Protein AF-A0A9J5WBY9-F1 (afdb_monomer)

Organism: Solanum commersonii (NCBI:txid4109)

pLDDT: mean 73.51, std 19.83, range [34.47, 94.25]

Secondary structure (DSSP, 8-state):
-EEEEETTEEEEE-TTS-EEEEETTTTEEEEPPPP--S-STTEEEEEEEETTTTEEEEEEEE--TT-S---EEEEETTTTEEEEE-------------S-------S---

Nearest PDB structures (foldseek):
  3h6j-assembly1_A  TM=5.116E-01  e=1.936E+00  Pseudomonas aeru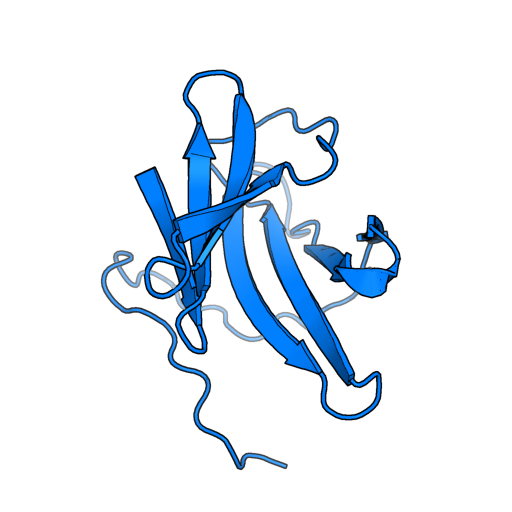ginosa
  8ybf-assembly1_B  TM=4.470E-01  e=2.820E+00  Morbillivirus canis
  5ods-assembly3_C  TM=4.217E-01  e=5.375E+00  Mus musculus
  6l4j-assembly2_B  TM=5.193E-01  e=8.720E+00  Dioscoreophyllum cumminsii
  7om8-assembly1_Z  TM=2.988E-01  e=3.894E+00  Sus scrofa

Structure (mmCIF, N/CA/C/O backbone):
data_AF-A0A9J5WBY9-F1
#
_entry.id   AF-A0A9J5WBY9-F1
#
loop_
_atom_site.group_PDB
_atom_site.id
_atom_site.type_symbol
_atom_site.label_atom_id
_atom_site.label_alt_id
_atom_site.label_comp_id
_atom_site.label_asym_id
_atom_site.label_entity_id
_atom_site.label_seq_id
_atom_site.pdbx_PDB_ins_code
_atom_site.Cartn_x
_atom_site.Cartn_y
_atom_site.Cartn_z
_atom_site.occupancy
_atom_site.B_iso_or_equiv
_atom_site.auth_seq_id
_atom_site.auth_comp_id
_atom_site.auth_asym_id
_atom_site.auth_atom_id
_atom_site.pdbx_PDB_model_num
ATOM 1 N N . MET A 1 1 ? 3.514 12.802 4.487 1.00 84.06 1 MET A N 1
ATOM 2 C CA . MET A 1 1 ? 3.045 13.095 3.106 1.00 84.06 1 MET A CA 1
ATOM 3 C C . MET A 1 1 ? 2.239 11.902 2.616 1.00 84.06 1 MET A C 1
ATOM 5 O O . MET A 1 1 ? 2.676 10.790 2.879 1.00 84.06 1 MET A O 1
ATOM 9 N N . ILE A 1 2 ? 1.088 12.101 1.966 1.00 87.81 2 ILE A N 1
ATOM 10 C CA . ILE A 1 2 ? 0.325 10.991 1.363 1.00 87.81 2 ILE A CA 1
ATOM 11 C C . ILE A 1 2 ? 1.005 10.596 0.048 1.00 87.81 2 ILE A C 1
ATOM 13 O O . ILE A 1 2 ? 1.273 11.466 -0.778 1.00 87.81 2 ILE A O 1
ATOM 17 N N . LEU A 1 3 ? 1.303 9.309 -0.1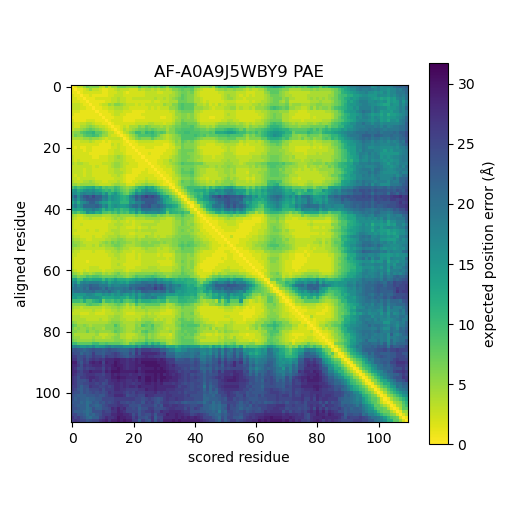21 1.00 87.88 3 LEU A N 1
ATOM 18 C CA . LEU A 1 3 ? 1.938 8.750 -1.318 1.00 87.88 3 LEU A CA 1
ATOM 19 C C . LEU A 1 3 ? 0.905 8.216 -2.316 1.00 87.88 3 LEU A C 1
ATOM 21 O O . LEU A 1 3 ? 1.020 8.467 -3.512 1.00 87.88 3 LEU A O 1
ATOM 25 N N . CYS A 1 4 ? -0.101 7.492 -1.828 1.00 89.69 4 CYS A N 1
ATOM 26 C CA . CYS A 1 4 ? -1.231 6.990 -2.609 1.00 89.69 4 CYS A CA 1
ATOM 27 C C . CYS A 1 4 ? -2.415 6.663 -1.683 1.00 89.69 4 CYS A C 1
ATOM 29 O O . CYS A 1 4 ? -2.255 6.582 -0.462 1.00 89.69 4 CYS A O 1
ATOM 31 N N . CYS A 1 5 ? -3.603 6.485 -2.258 1.00 92.25 5 CYS A N 1
ATOM 32 C CA . CYS A 1 5 ? -4.794 6.030 -1.548 1.00 92.25 5 CYS A CA 1
ATOM 33 C C . CYS A 1 5 ? -5.641 5.111 -2.435 1.00 92.25 5 CYS A C 1
ATOM 35 O O . CYS A 1 5 ? -5.645 5.257 -3.659 1.00 92.25 5 CYS A O 1
ATOM 37 N N . TYR A 1 6 ? -6.336 4.158 -1.818 1.00 93.81 6 TYR A N 1
ATOM 38 C CA . TYR A 1 6 ? -7.250 3.230 -2.482 1.00 93.81 6 TYR A CA 1
ATOM 39 C C . TYR A 1 6 ? -8.190 2.619 -1.438 1.00 93.81 6 TYR A C 1
ATOM 41 O O . TYR A 1 6 ? -7.742 2.274 -0.350 1.00 93.81 6 TYR A O 1
ATOM 49 N N . ASP A 1 7 ? -9.478 2.507 -1.765 1.00 91.38 7 ASP A N 1
ATOM 50 C CA . ASP A 1 7 ? -10.502 1.860 -0.926 1.00 91.38 7 ASP A CA 1
ATOM 51 C C . ASP A 1 7 ? -10.529 2.336 0.542 1.00 91.38 7 ASP A C 1
ATOM 53 O O . ASP A 1 7 ? -10.532 1.559 1.491 1.00 91.38 7 ASP A O 1
ATOM 57 N N . GLY A 1 8 ? -10.447 3.656 0.742 1.00 90.94 8 GLY A N 1
ATOM 58 C CA . GLY A 1 8 ? -10.423 4.268 2.075 1.00 90.94 8 GLY A CA 1
ATOM 59 C C . GLY A 1 8 ? -9.083 4.170 2.813 1.00 90.94 8 GLY A C 1
ATOM 60 O O . GLY A 1 8 ? -8.905 4.846 3.819 1.00 90.94 8 GLY A O 1
ATOM 61 N N . LEU A 1 9 ? -8.108 3.419 2.303 1.00 93.06 9 LEU A N 1
ATOM 62 C CA . LEU A 1 9 ? -6.765 3.329 2.872 1.00 93.06 9 LEU A CA 1
ATOM 63 C C . LEU A 1 9 ? -5.831 4.379 2.266 1.00 93.06 9 LEU A C 1
ATOM 65 O O . LEU A 1 9 ? -5.873 4.665 1.065 1.00 93.06 9 LEU A O 1
ATOM 69 N N . ALA A 1 10 ? -4.944 4.929 3.092 1.00 93.25 10 ALA A N 1
ATOM 70 C CA . ALA A 1 10 ? -3.936 5.901 2.691 1.00 93.25 10 ALA A CA 1
ATOM 71 C C . ALA A 1 10 ? -2.532 5.418 3.065 1.00 93.25 10 ALA A C 1
ATOM 73 O O . ALA A 1 10 ? -2.258 5.086 4.218 1.00 93.25 10 ALA A O 1
ATOM 74 N N . LEU A 1 11 ? -1.621 5.431 2.093 1.00 92.12 11 LEU A N 1
ATOM 75 C CA . LEU A 1 11 ? -0.203 5.203 2.334 1.00 92.12 11 LEU A CA 1
ATOM 76 C C . LEU A 1 11 ? 0.483 6.533 2.645 1.00 92.12 11 LEU A C 1
ATOM 78 O O . LEU A 1 11 ? 0.462 7.472 1.845 1.00 92.12 11 LEU A O 1
ATOM 82 N N . LEU A 1 12 ? 1.128 6.596 3.800 1.00 90.75 12 LEU A N 1
ATOM 83 C CA . LEU A 1 12 ? 1.807 7.767 4.322 1.00 90.75 12 LEU A CA 1
ATOM 84 C C . LEU A 1 12 ? 3.315 7.530 4.369 1.00 90.75 12 LEU A C 1
ATOM 86 O O . LEU A 1 12 ? 3.790 6.479 4.793 1.00 90.75 12 LEU A O 1
ATOM 90 N N . TRP A 1 13 ? 4.067 8.556 3.990 1.00 85.69 13 TRP A N 1
ATOM 91 C CA . TRP A 1 13 ? 5.497 8.650 4.252 1.00 85.69 13 TRP A CA 1
ATOM 92 C C . TRP A 1 13 ? 5.755 9.458 5.526 1.00 85.69 13 TRP A C 1
ATOM 94 O O . TRP A 1 13 ? 5.257 10.591 5.659 1.00 85.69 13 TRP A O 1
ATOM 104 N N . CYS A 1 14 ? 6.546 8.878 6.431 1.00 80.81 14 CYS A N 1
ATOM 105 C CA . CYS A 1 14 ? 7.017 9.498 7.660 1.00 80.81 14 CYS A CA 1
ATOM 106 C C . CYS A 1 14 ? 8.415 10.113 7.446 1.00 80.81 14 CYS A C 1
ATOM 108 O O . CYS A 1 14 ? 9.281 9.456 6.868 1.00 80.81 14 CYS A O 1
ATOM 110 N N . PRO A 1 15 ? 8.703 11.316 7.982 1.00 71.94 15 PRO A N 1
ATOM 111 C CA . PRO A 1 15 ? 10.035 11.927 7.901 1.00 71.94 15 PRO A CA 1
ATOM 112 C C . PRO A 1 15 ? 11.166 11.072 8.491 1.00 71.94 15 PRO A C 1
ATOM 114 O O . PRO A 1 15 ? 12.326 11.288 8.164 1.00 71.94 15 PRO A O 1
ATOM 117 N N . ARG A 1 16 ? 10.833 10.095 9.348 1.00 73.44 16 ARG A N 1
ATOM 118 C CA . ARG A 1 16 ? 11.780 9.121 9.911 1.00 73.44 16 ARG A CA 1
ATOM 119 C C . ARG A 1 16 ? 12.239 8.047 8.913 1.00 73.44 16 ARG A C 1
ATOM 121 O O . ARG A 1 16 ? 13.088 7.238 9.259 1.00 73.44 16 ARG A O 1
ATOM 128 N N . GLY A 1 17 ? 11.708 8.052 7.688 1.00 74.31 17 GLY A N 1
ATOM 129 C CA . GLY A 1 17 ? 12.014 7.072 6.640 1.00 74.31 17 GLY A CA 1
ATOM 130 C C . GLY A 1 17 ? 11.019 5.913 6.565 1.00 74.31 17 GLY A C 1
ATOM 131 O O . GLY A 1 17 ? 11.082 5.119 5.632 1.00 74.31 17 GLY A O 1
ATOM 1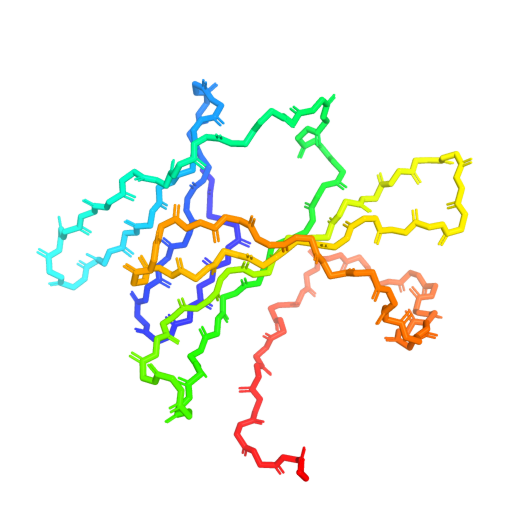32 N N . ASP A 1 18 ? 10.073 5.842 7.501 1.00 83.19 18 ASP A N 1
ATOM 133 C CA . ASP A 1 18 ? 9.079 4.774 7.563 1.00 83.19 18 ASP A CA 1
ATOM 134 C C . ASP A 1 18 ? 7.871 5.027 6.653 1.00 83.19 18 ASP A C 1
ATOM 136 O O . ASP A 1 18 ? 7.484 6.169 6.376 1.00 83.19 18 ASP A O 1
ATOM 140 N N . HIS A 1 19 ? 7.228 3.932 6.253 1.00 87.38 19 HIS A N 1
ATOM 141 C CA . HIS A 1 19 ? 5.946 3.944 5.558 1.00 87.38 19 HIS A CA 1
ATOM 142 C C . HIS A 1 19 ? 4.851 3.461 6.509 1.00 87.38 19 HIS A C 1
ATOM 144 O O . HIS A 1 19 ? 5.027 2.475 7.224 1.00 87.38 19 HIS A O 1
ATOM 150 N N . LEU A 1 20 ? 3.718 4.156 6.510 1.00 90.50 20 LEU A N 1
ATOM 151 C CA . LEU A 1 20 ? 2.572 3.849 7.358 1.00 90.50 20 LEU A CA 1
ATOM 152 C C . LEU A 1 20 ? 1.335 3.696 6.480 1.00 90.50 20 LEU A C 1
ATOM 154 O O . LEU A 1 20 ? 1.026 4.590 5.695 1.00 90.50 20 LEU A O 1
ATOM 158 N N . LEU A 1 21 ? 0.620 2.589 6.623 1.00 92.06 21 LEU A N 1
ATOM 159 C CA . LEU A 1 21 ? -0.710 2.444 6.049 1.00 92.06 21 LEU A CA 1
ATOM 160 C C . LEU A 1 21 ? -1.735 2.874 7.098 1.00 92.06 21 LEU A C 1
ATOM 162 O O . LEU A 1 21 ? -1.690 2.402 8.231 1.00 92.06 21 LEU A O 1
ATOM 166 N N . TRP A 1 22 ? -2.628 3.785 6.734 1.00 94.25 22 TRP A N 1
ATOM 167 C CA . TRP A 1 22 ? -3.602 4.385 7.641 1.00 94.25 22 TRP A CA 1
ATOM 168 C C . TRP A 1 22 ? -5.018 4.250 7.088 1.00 94.25 22 TRP A C 1
ATOM 170 O O . TRP A 1 22 ? -5.257 4.542 5.914 1.00 94.25 22 TRP A O 1
ATOM 180 N N . ASN A 1 23 ? -5.947 3.837 7.949 1.00 94.06 23 ASN A N 1
ATOM 181 C CA . ASN A 1 23 ? -7.382 3.897 7.722 1.00 94.06 23 ASN A CA 1
ATOM 182 C C . ASN A 1 23 ? -7.949 5.128 8.459 1.00 94.06 23 ASN A C 1
ATOM 184 O O . ASN A 1 23 ? -8.083 5.099 9.684 1.00 94.06 23 ASN A O 1
ATOM 188 N N . PRO A 1 24 ? -8.313 6.212 7.752 1.00 90.44 24 PRO A N 1
ATOM 189 C CA . PRO A 1 24 ? -8.886 7.405 8.368 1.00 90.44 24 PRO A CA 1
ATOM 190 C C . PRO A 1 24 ? -10.245 7.160 9.026 1.00 90.44 24 PRO A C 1
ATOM 192 O O . PRO A 1 24 ? -10.601 7.869 9.963 1.00 90.44 24 PRO A O 1
ATOM 195 N N . SER A 1 25 ? -11.011 6.181 8.535 1.00 91.50 25 SER A N 1
ATOM 196 C CA . SER A 1 25 ? -12.363 5.891 9.016 1.00 91.50 25 SER A CA 1
ATOM 197 C C . SER A 1 25 ? -12.365 5.152 10.349 1.00 91.50 25 SER A C 1
ATOM 199 O O . SER A 1 25 ? -13.247 5.395 11.167 1.00 91.50 25 SER A O 1
ATOM 201 N N . THR A 1 26 ? -11.387 4.273 10.581 1.00 91.94 26 THR A N 1
ATOM 202 C CA . THR A 1 26 ? -11.236 3.558 11.863 1.00 91.94 26 THR A CA 1
ATOM 203 C C . THR A 1 26 ? -10.160 4.162 12.761 1.00 91.94 26 THR A C 1
ATOM 205 O O . THR A 1 26 ? -10.048 3.792 13.926 1.00 91.94 26 THR A O 1
AT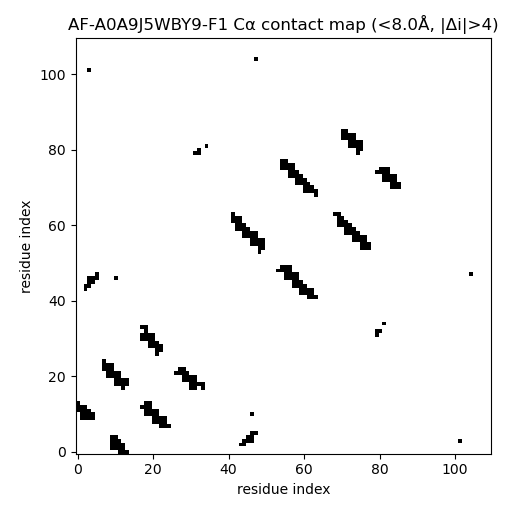OM 208 N N . ASN A 1 27 ? -9.381 5.115 12.239 1.00 90.56 27 ASN A N 1
ATOM 209 C CA . ASN A 1 27 ? -8.184 5.668 12.870 1.00 90.56 27 ASN A CA 1
ATOM 210 C C . ASN A 1 27 ? -7.107 4.610 13.193 1.00 90.56 27 ASN A C 1
ATOM 212 O O . ASN A 1 27 ? -6.223 4.834 14.020 1.00 90.56 27 ASN A O 1
ATOM 216 N N . GLU A 1 28 ? -7.156 3.457 12.530 1.00 92.00 28 GLU A N 1
ATOM 217 C CA . GLU A 1 28 ? -6.158 2.403 12.672 1.00 92.00 28 GLU A CA 1
ATOM 218 C C . GLU A 1 28 ? -4.996 2.637 11.712 1.00 92.00 28 GLU A C 1
ATOM 220 O O . GLU A 1 28 ? -5.161 3.137 10.596 1.00 92.00 28 GLU A O 1
ATOM 225 N N . SER A 1 29 ? -3.792 2.267 12.138 1.00 90.25 29 SER A N 1
ATOM 226 C CA . SER A 1 29 ? -2.611 2.366 11.290 1.00 90.25 29 SER A CA 1
ATOM 227 C C . SER A 1 29 ? -1.644 1.222 11.544 1.00 90.25 29 SER A C 1
ATOM 229 O O . SER A 1 29 ? -1.543 0.723 12.664 1.00 90.25 29 SER A O 1
ATOM 231 N N . VAL A 1 30 ? -0.926 0.823 10.497 1.00 90.31 30 VAL A N 1
ATOM 232 C CA . VAL A 1 30 ? 0.091 -0.225 10.557 1.00 90.31 30 VAL A CA 1
ATOM 233 C C . VAL A 1 30 ? 1.378 0.265 9.908 1.00 90.31 30 VAL A C 1
ATOM 235 O O . VAL A 1 30 ? 1.379 0.798 8.793 1.00 90.31 30 VAL A O 1
ATOM 238 N N . GLN A 1 31 ? 2.487 0.114 10.632 1.00 88.94 31 GLN A N 1
ATOM 239 C CA . GLN A 1 31 ? 3.812 0.406 10.102 1.00 88.94 31 GLN A CA 1
ATOM 240 C C . GLN A 1 31 ? 4.208 -0.706 9.139 1.00 88.94 31 GLN A C 1
ATOM 242 O O . GLN A 1 31 ? 4.155 -1.887 9.477 1.00 88.94 31 GLN A O 1
ATOM 247 N N . LEU A 1 32 ? 4.597 -0.318 7.931 1.00 86.69 32 LEU A N 1
ATOM 248 C CA . LEU A 1 32 ? 5.032 -1.274 6.930 1.00 86.69 32 LEU A CA 1
ATOM 249 C C . LEU A 1 32 ? 6.488 -1.673 7.184 1.00 86.69 32 LEU A C 1
ATOM 251 O O . LEU A 1 32 ? 7.281 -0.841 7.638 1.00 86.69 32 LEU A O 1
ATOM 255 N N . PRO A 1 33 ? 6.859 -2.922 6.859 1.00 82.38 33 PRO A N 1
ATOM 256 C CA . PRO A 1 33 ? 8.231 -3.389 6.971 1.00 82.38 33 PRO A CA 1
ATOM 257 C C . PRO A 1 33 ? 9.145 -2.466 6.171 1.00 82.38 33 PRO A C 1
ATOM 259 O O . PRO A 1 33 ? 8.950 -2.251 4.965 1.00 82.38 33 PRO A O 1
ATOM 262 N N . ASN A 1 34 ? 10.123 -1.899 6.874 1.00 71.38 34 ASN A N 1
ATOM 263 C CA . ASN A 1 34 ? 11.066 -0.979 6.275 1.00 71.38 34 ASN A CA 1
ATOM 264 C C . ASN A 1 34 ? 11.889 -1.741 5.233 1.00 71.38 34 ASN A C 1
ATOM 266 O O . ASN A 1 34 ? 12.418 -2.818 5.510 1.00 71.38 34 ASN A O 1
ATOM 270 N N . HIS A 1 35 ? 11.962 -1.205 4.021 1.00 66.62 35 HIS A N 1
ATOM 271 C CA . HIS A 1 35 ? 12.829 -1.764 2.999 1.00 66.62 35 HIS A CA 1
ATOM 272 C C . HIS A 1 35 ? 14.111 -0.942 2.989 1.00 66.62 35 HIS A C 1
ATOM 274 O O . HIS A 1 35 ? 14.049 0.286 2.934 1.00 66.62 35 HIS A O 1
ATOM 280 N N . GLU A 1 36 ? 15.261 -1.616 2.955 1.00 57.75 36 GLU A N 1
ATOM 281 C CA . GLU A 1 36 ? 16.558 -1.010 2.643 1.00 57.75 36 GLU A CA 1
ATOM 282 C C . GLU A 1 36 ? 16.435 -0.232 1.327 1.00 57.75 36 GLU A C 1
ATOM 284 O O . GLU A 1 36 ? 16.413 -0.822 0.245 1.00 57.75 36 GLU A O 1
ATOM 289 N N . THR A 1 37 ? 16.192 1.075 1.389 1.00 54.56 37 THR A N 1
ATOM 290 C CA . THR A 1 37 ? 15.896 1.873 0.199 1.00 54.56 37 THR A CA 1
ATOM 291 C C . THR A 1 37 ? 16.743 3.122 0.194 1.00 54.56 37 THR A C 1
ATOM 293 O O . THR A 1 37 ? 16.562 4.059 0.961 1.00 54.56 37 THR A O 1
ATOM 296 N N . THR A 1 38 ? 17.704 3.087 -0.719 1.00 52.69 38 THR A N 1
ATOM 297 C CA . THR A 1 38 ? 18.793 4.038 -0.928 1.00 52.69 38 THR A CA 1
ATOM 298 C C . THR A 1 38 ? 18.380 5.316 -1.663 1.00 52.69 38 THR A C 1
ATOM 300 O O . THR A 1 38 ? 19.217 6.191 -1.850 1.00 52.69 38 THR A O 1
ATOM 303 N N . SER A 1 39 ? 17.114 5.491 -2.063 1.00 54.22 39 SER A N 1
ATOM 304 C CA . SER A 1 39 ? 16.649 6.763 -2.639 1.00 54.22 39 SER A CA 1
ATOM 305 C C . SER A 1 39 ? 15.127 6.919 -2.559 1.00 54.22 39 SER A C 1
ATOM 307 O O . SER A 1 39 ? 14.367 6.271 -3.281 1.00 54.22 39 SER A O 1
ATOM 309 N N . LEU A 1 40 ? 14.681 7.803 -1.664 1.00 56.03 40 LEU A N 1
ATOM 310 C CA . LEU A 1 40 ? 13.267 8.113 -1.411 1.00 56.03 40 LEU A CA 1
ATOM 311 C C . LEU A 1 40 ? 12.674 9.086 -2.444 1.00 56.03 40 LEU A C 1
ATOM 313 O O . LEU A 1 40 ? 11.472 9.066 -2.692 1.00 56.03 40 LEU A O 1
ATOM 317 N N . PHE A 1 41 ? 13.508 9.918 -3.074 1.00 59.41 41 PHE A N 1
ATOM 318 C CA . PHE A 1 41 ? 13.059 11.003 -3.960 1.00 59.41 41 PHE A CA 1
ATOM 319 C C . PHE A 1 41 ? 12.717 10.557 -5.379 1.00 59.41 41 PHE A C 1
ATOM 321 O O . PHE A 1 41 ? 12.236 11.351 -6.183 1.00 59.41 41 PHE A O 1
ATOM 328 N N . SER A 1 42 ? 12.949 9.287 -5.691 1.00 72.31 42 SER A N 1
ATOM 329 C CA . SER A 1 42 ? 12.758 8.754 -7.029 1.00 72.31 42 SER A CA 1
ATOM 330 C C . SER A 1 42 ? 11.889 7.501 -7.023 1.00 72.31 42 SER A C 1
ATOM 332 O O . SER A 1 42 ? 12.095 6.618 -7.832 1.00 72.31 42 SER A O 1
ATOM 334 N N . SER A 1 43 ? 10.923 7.367 -6.108 1.00 78.62 43 SER A N 1
ATOM 335 C CA . SER A 1 43 ? 10.003 6.216 -6.097 1.00 78.62 43 SER A CA 1
ATOM 336 C C . SER A 1 43 ? 8.548 6.637 -6.295 1.00 78.62 43 SER A C 1
ATOM 338 O O . SER A 1 43 ? 8.107 7.651 -5.760 1.00 78.62 43 SER A O 1
ATOM 340 N N . THR A 1 44 ? 7.784 5.836 -7.038 1.00 84.75 44 THR A N 1
ATOM 341 C CA . THR A 1 44 ? 6.321 5.958 -7.145 1.00 84.75 44 THR A CA 1
ATOM 342 C C . THR A 1 44 ? 5.657 4.783 -6.439 1.00 84.75 44 THR A C 1
ATOM 344 O O . THR A 1 44 ? 6.164 3.662 -6.500 1.00 84.75 44 THR A O 1
ATOM 347 N N . TYR A 1 45 ? 4.525 5.044 -5.783 1.00 87.50 45 TYR A N 1
ATOM 348 C CA . TYR A 1 45 ? 3.765 4.056 -5.024 1.00 87.50 45 TYR A CA 1
ATOM 349 C C . TYR A 1 45 ? 2.358 3.887 -5.592 1.00 87.50 45 TYR A C 1
ATOM 351 O O . TYR A 1 45 ? 1.746 4.853 -6.046 1.00 87.50 45 TYR A O 1
ATOM 359 N N . GLY A 1 46 ? 1.840 2.664 -5.527 1.00 90.50 46 GLY A N 1
ATOM 360 C CA . GLY A 1 46 ? 0.461 2.321 -5.856 1.00 90.50 46 GLY A CA 1
ATOM 361 C C . GLY A 1 46 ? -0.112 1.378 -4.807 1.00 90.50 46 GLY A C 1
ATOM 362 O O . GLY A 1 46 ? 0.620 0.560 -4.256 1.00 90.50 46 GLY A O 1
ATOM 363 N N . LEU A 1 47 ? -1.403 1.509 -4.521 1.00 92.44 47 LEU A N 1
ATOM 364 C CA . LEU A 1 47 ? -2.146 0.613 -3.639 1.00 92.44 47 LEU A CA 1
ATOM 365 C C . LEU A 1 47 ? -3.248 -0.059 -4.461 1.00 92.44 47 LEU A C 1
ATOM 367 O O . LEU A 1 47 ? -3.891 0.602 -5.277 1.00 92.44 47 LEU A O 1
ATOM 371 N N . GLY A 1 48 ? -3.448 -1.357 -4.257 1.00 91.88 48 GLY A N 1
ATOM 372 C CA . GLY A 1 48 ? -4.504 -2.114 -4.918 1.00 91.88 48 GLY A CA 1
ATOM 373 C C . GLY A 1 48 ? -4.925 -3.324 -4.100 1.00 91.88 48 GLY A C 1
ATOM 374 O O . GLY A 1 48 ? -4.196 -3.764 -3.216 1.00 91.88 48 GLY A O 1
ATOM 375 N N . TYR A 1 49 ? -6.106 -3.849 -4.398 1.00 91.81 49 TYR A N 1
ATOM 376 C CA . TYR A 1 49 ? -6.632 -5.066 -3.789 1.00 91.81 49 TYR A CA 1
ATOM 377 C C . TYR A 1 49 ? -6.563 -6.210 -4.803 1.00 91.81 49 TYR A C 1
ATOM 379 O O . TYR A 1 49 ? -7.040 -6.069 -5.931 1.00 91.81 49 TYR A O 1
ATOM 387 N N . ASP A 1 50 ? -5.947 -7.319 -4.406 1.00 90.69 50 ASP A N 1
ATOM 388 C CA . ASP A 1 50 ? -5.917 -8.565 -5.160 1.00 90.69 50 ASP A CA 1
ATOM 389 C C . ASP A 1 50 ? -7.035 -9.477 -4.658 1.00 90.69 50 ASP A C 1
ATOM 391 O O . ASP A 1 50 ? -6.923 -10.096 -3.602 1.00 90.69 50 ASP A O 1
ATOM 395 N N . SER A 1 51 ? -8.106 -9.575 -5.446 1.00 90.06 51 SER A N 1
ATOM 396 C CA . SER A 1 51 ? -9.271 -10.399 -5.128 1.00 90.06 51 SER A CA 1
ATOM 397 C C . SER A 1 51 ? -9.008 -11.904 -5.191 1.00 90.06 51 SER A C 1
ATOM 399 O O . SER A 1 51 ? -9.820 -12.666 -4.680 1.00 90.06 51 SER A O 1
ATOM 401 N N . ILE A 1 52 ? -7.924 -12.355 -5.835 1.00 91.75 52 ILE A N 1
ATOM 402 C CA . ILE A 1 52 ? -7.576 -13.783 -5.899 1.00 91.75 52 ILE A CA 1
ATOM 403 C C . ILE A 1 52 ? -6.942 -14.216 -4.579 1.00 91.75 52 ILE A C 1
ATOM 405 O O . ILE A 1 52 ? -7.262 -15.286 -4.064 1.00 91.75 52 ILE A O 1
ATOM 409 N N . SER A 1 53 ? -6.041 -13.392 -4.037 1.00 88.38 53 SER A N 1
ATOM 410 C CA . SER A 1 53 ? -5.400 -13.658 -2.745 1.00 88.38 53 SER A CA 1
ATOM 411 C C . SER A 1 53 ? -6.131 -13.048 -1.547 1.00 88.38 53 SER A C 1
ATOM 413 O O . SER A 1 53 ? -5.654 -13.231 -0.435 1.00 88.38 53 SER A O 1
ATOM 415 N N . ASP A 1 54 ? -7.228 -12.320 -1.775 1.00 91.38 54 ASP A N 1
ATOM 416 C CA . ASP A 1 54 ? -7.957 -11.544 -0.761 1.00 91.38 54 ASP A CA 1
ATOM 417 C C . ASP A 1 54 ? -7.030 -10.627 0.060 1.00 91.38 54 ASP A C 1
ATOM 419 O O . ASP A 1 54 ? -7.097 -10.559 1.282 1.00 91.38 54 ASP A O 1
ATOM 423 N N . ASP A 1 55 ? -6.101 -9.946 -0.619 1.00 92.56 55 ASP A N 1
ATOM 424 C CA . ASP A 1 55 ? -5.042 -9.178 0.043 1.00 92.56 55 ASP A CA 1
ATOM 425 C C . ASP A 1 55 ? -4.840 -7.813 -0.610 1.00 92.56 55 ASP A C 1
ATOM 427 O O . ASP A 1 55 ? -4.893 -7.656 -1.832 1.00 92.56 55 ASP A O 1
ATOM 431 N N . TYR A 1 56 ? -4.535 -6.816 0.211 1.00 91.25 56 TYR A N 1
ATOM 432 C CA . TYR A 1 56 ? -4.078 -5.527 -0.277 1.00 91.25 56 TYR A CA 1
ATOM 433 C C . TYR A 1 56 ? -2.589 -5.592 -0.596 1.00 91.25 56 TYR A C 1
ATOM 435 O O . TYR A 1 56 ? -1.783 -6.174 0.130 1.00 91.25 56 TYR A O 1
ATOM 443 N N . LYS A 1 57 ? -2.207 -4.954 -1.697 1.00 92.06 57 LYS A N 1
ATOM 444 C CA . LYS A 1 57 ? -0.842 -4.960 -2.204 1.00 92.06 57 LYS A CA 1
ATOM 445 C C . LYS A 1 57 ? -0.361 -3.552 -2.482 1.00 92.06 57 LYS A C 1
ATOM 447 O O . LYS A 1 57 ? -1.084 -2.726 -3.041 1.00 92.06 57 LYS A O 1
ATOM 452 N N . ILE A 1 58 ? 0.889 -3.293 -2.115 1.00 90.50 58 ILE A N 1
ATOM 453 C CA . ILE A 1 58 ? 1.556 -2.019 -2.372 1.00 90.50 58 ILE A CA 1
ATOM 454 C C . ILE A 1 58 ? 2.619 -2.235 -3.437 1.00 90.50 58 ILE A C 1
ATOM 456 O O . ILE A 1 58 ? 3.590 -2.959 -3.229 1.00 90.50 58 ILE A O 1
ATOM 460 N N . LEU A 1 59 ? 2.437 -1.575 -4.575 1.00 89.62 59 LEU A N 1
ATOM 461 C CA . LEU A 1 59 ? 3.413 -1.507 -5.650 1.00 89.62 59 LEU A CA 1
ATOM 462 C C . LEU A 1 59 ? 4.379 -0.356 -5.381 1.00 89.62 59 LEU A C 1
ATOM 464 O O . LEU A 1 59 ? 3.956 0.771 -5.121 1.00 89.62 59 LEU A O 1
ATOM 468 N N . ARG A 1 60 ? 5.675 -0.619 -5.514 1.00 86.88 60 ARG A N 1
ATOM 469 C CA . ARG A 1 60 ? 6.731 0.387 -5.472 1.00 86.88 60 ARG A CA 1
ATOM 470 C C . ARG A 1 60 ? 7.585 0.285 -6.726 1.00 86.88 60 ARG A C 1
ATOM 472 O O . ARG A 1 60 ? 8.136 -0.776 -7.011 1.00 86.88 60 ARG A O 1
ATOM 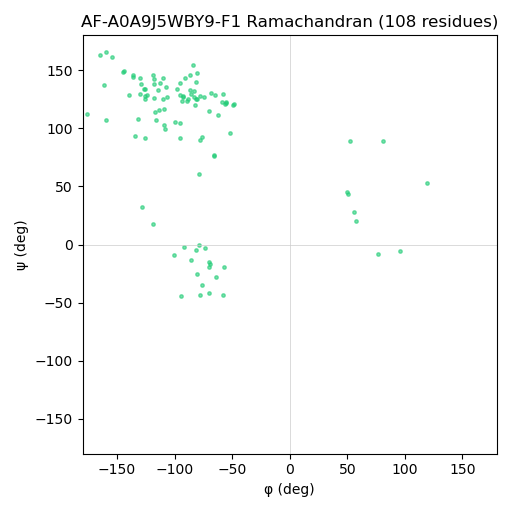479 N N . VAL A 1 61 ? 7.716 1.399 -7.438 1.00 83.25 61 VAL A N 1
ATOM 480 C CA . VAL A 1 61 ? 8.550 1.526 -8.639 1.00 83.25 61 VAL A CA 1
ATOM 481 C C . VAL A 1 61 ? 9.691 2.487 -8.338 1.00 83.25 61 VAL A C 1
ATOM 483 O O . VAL A 1 61 ? 9.451 3.670 -8.086 1.00 83.25 61 VAL A O 1
ATOM 486 N N . GLU A 1 62 ? 10.923 1.988 -8.368 1.00 79.75 62 GLU A N 1
ATOM 487 C CA . GLU A 1 62 ? 12.130 2.805 -8.236 1.00 79.75 62 GLU A CA 1
ATOM 488 C C . GLU A 1 62 ? 12.512 3.413 -9.598 1.00 79.75 62 GLU A C 1
ATOM 490 O O . GLU A 1 62 ? 12.667 2.722 -10.606 1.00 79.75 62 GLU A O 1
ATOM 495 N N . HIS A 1 63 ? 12.690 4.729 -9.632 1.00 74.12 63 HIS A N 1
ATOM 496 C CA . HIS A 1 63 ? 13.235 5.487 -10.752 1.00 74.12 63 HIS A CA 1
ATOM 497 C C . HIS A 1 63 ? 14.731 5.667 -10.495 1.00 74.12 63 HIS A C 1
ATOM 499 O O . HIS A 1 63 ? 15.160 6.598 -9.813 1.00 74.12 63 HIS A O 1
ATOM 505 N N . ILE A 1 64 ? 15.538 4.738 -10.998 1.00 68.88 64 ILE A N 1
ATOM 506 C CA . ILE A 1 64 ? 16.997 4.860 -10.965 1.00 68.88 64 ILE A CA 1
ATOM 507 C C . ILE A 1 64 ? 17.424 5.724 -12.156 1.00 68.88 64 ILE A C 1
ATOM 509 O O . ILE A 1 64 ? 16.979 5.504 -13.280 1.00 68.88 64 ILE A O 1
ATOM 513 N N . SER A 1 65 ? 18.281 6.720 -11.922 1.00 59.47 65 SER A N 1
ATOM 514 C CA . SER A 1 65 ? 18.718 7.674 -12.953 1.00 59.47 65 SER A CA 1
ATOM 515 C C . SER A 1 65 ? 19.637 7.065 -14.022 1.00 59.47 65 SER A C 1
ATOM 517 O O . SER A 1 65 ? 19.832 7.675 -15.068 1.00 59.47 65 SER A O 1
ATOM 519 N N . ASN A 1 66 ? 20.192 5.871 -13.783 1.00 57.66 66 ASN A N 1
ATOM 520 C CA . ASN A 1 66 ? 21.351 5.355 -14.517 1.00 57.66 66 ASN A CA 1
ATOM 521 C C . ASN A 1 66 ? 21.097 4.044 -15.294 1.00 57.66 66 ASN A C 1
ATOM 523 O O . ASN A 1 66 ? 22.057 3.378 -15.671 1.00 57.66 66 ASN A O 1
ATOM 527 N N . GLY A 1 67 ? 19.846 3.654 -15.571 1.00 58.25 67 GLY A N 1
ATOM 528 C CA . GLY A 1 67 ? 19.581 2.445 -16.361 1.00 58.25 67 GLY A CA 1
ATOM 529 C C . GLY A 1 67 ? 18.150 2.319 -16.895 1.00 58.25 67 GLY A C 1
ATOM 530 O O . GLY A 1 67 ? 17.252 3.020 -16.430 1.00 58.25 67 GLY A O 1
ATOM 531 N N . PRO A 1 68 ? 17.918 1.439 -17.889 1.00 57.97 68 PRO A N 1
ATOM 532 C CA . PRO A 1 68 ? 16.577 1.146 -18.404 1.00 57.97 68 PRO A CA 1
ATOM 533 C C . PRO A 1 68 ? 15.719 0.356 -17.404 1.00 57.97 68 PRO A C 1
ATOM 535 O O . PRO A 1 68 ? 14.494 0.334 -17.527 1.00 57.97 68 PRO A O 1
ATOM 538 N N . GLU A 1 69 ? 16.352 -0.290 -16.427 1.00 61.34 69 GLU A N 1
ATOM 539 C CA . GLU A 1 69 ? 15.688 -1.111 -15.426 1.00 61.34 69 GLU A CA 1
ATOM 540 C C . GLU A 1 69 ? 15.099 -0.240 -14.316 1.00 61.34 69 GLU A C 1
ATOM 542 O O . GLU A 1 69 ? 15.791 0.553 -13.676 1.00 61.34 69 GLU A O 1
ATOM 547 N N . ARG A 1 70 ? 13.797 -0.407 -14.081 1.00 68.81 70 ARG A N 1
ATOM 548 C CA . ARG A 1 70 ? 13.089 0.178 -12.943 1.00 68.81 70 ARG A CA 1
ATOM 549 C C . ARG A 1 70 ? 12.746 -0.944 -11.974 1.00 68.81 70 ARG A C 1
ATOM 551 O O . ARG A 1 70 ? 11.779 -1.669 -1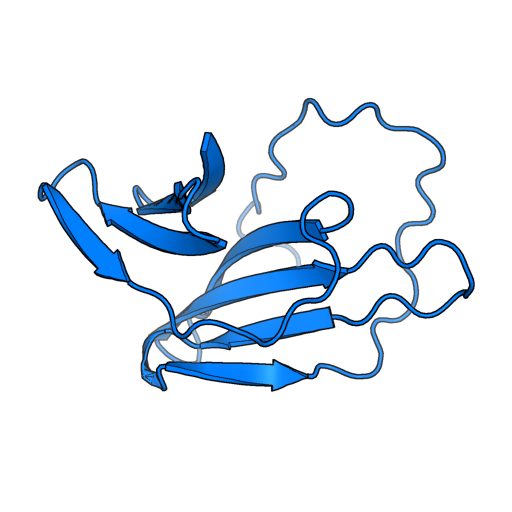2.235 1.00 68.81 70 ARG A O 1
ATOM 558 N N . PRO A 1 71 ? 13.523 -1.131 -10.890 1.00 71.69 71 PRO A N 1
ATOM 559 C CA . PRO A 1 71 ? 13.222 -2.151 -9.904 1.00 71.69 71 PRO A CA 1
ATOM 560 C C . PRO A 1 71 ? 11.808 -1.945 -9.394 1.00 71.69 71 PRO A C 1
ATOM 562 O O . PRO A 1 71 ? 11.452 -0.875 -8.892 1.00 71.69 71 PRO A O 1
ATOM 565 N N . THR A 1 72 ? 11.000 -2.982 -9.557 1.00 80.81 72 THR A N 1
ATOM 566 C CA . THR A 1 72 ? 9.622 -2.970 -9.106 1.00 80.81 72 THR A CA 1
ATOM 567 C C . THR A 1 72 ? 9.477 -3.999 -7.996 1.00 80.81 72 THR A C 1
ATOM 569 O O . THR A 1 72 ? 9.993 -5.117 -8.075 1.00 80.81 72 THR A O 1
ATOM 572 N N . LYS A 1 73 ? 8.824 -3.597 -6.909 1.00 86.38 73 LYS A N 1
ATOM 573 C CA . LYS A 1 73 ? 8.581 -4.442 -5.741 1.00 86.38 73 LYS A CA 1
ATOM 574 C C . LYS A 1 73 ? 7.110 -4.374 -5.373 1.00 86.38 73 LYS A C 1
ATOM 576 O O . LYS A 1 73 ? 6.499 -3.311 -5.465 1.00 86.38 73 LYS A O 1
ATOM 581 N N . ILE A 1 74 ? 6.565 -5.501 -4.940 1.00 89.56 74 ILE A N 1
ATOM 582 C CA . ILE A 1 74 ? 5.208 -5.602 -4.413 1.00 89.56 74 ILE A CA 1
ATOM 583 C C . ILE A 1 74 ? 5.293 -6.066 -2.966 1.00 89.56 74 ILE A C 1
ATOM 585 O O . ILE A 1 74 ? 5.914 -7.087 -2.688 1.00 89.56 74 ILE A O 1
ATOM 589 N N . LEU A 1 75 ? 4.671 -5.326 -2.057 1.00 89.00 75 LEU A N 1
ATOM 590 C CA . LEU A 1 75 ? 4.394 -5.772 -0.697 1.00 89.00 75 LEU A CA 1
ATOM 591 C C . LEU A 1 75 ? 2.999 -6.382 -0.668 1.00 89.00 75 LEU A C 1
ATOM 593 O O . LEU A 1 75 ? 2.042 -5.706 -1.036 1.00 89.00 75 LEU A O 1
ATOM 597 N N . ALA A 1 76 ? 2.896 -7.628 -0.225 1.00 90.00 76 ALA A N 1
ATOM 598 C CA . ALA A 1 76 ? 1.632 -8.233 0.180 1.00 90.00 76 ALA A CA 1
ATOM 599 C C . ALA A 1 76 ? 1.408 -7.927 1.666 1.00 90.00 76 ALA A C 1
ATOM 601 O O . ALA A 1 76 ? 2.314 -8.162 2.476 1.00 90.00 76 ALA A O 1
ATOM 602 N N . LEU A 1 77 ? 0.261 -7.338 2.024 1.00 88.12 77 LEU A N 1
ATOM 603 C CA . LEU A 1 77 ? 0.015 -6.916 3.405 1.00 88.12 77 LEU A CA 1
ATOM 604 C C . LEU A 1 77 ? -0.164 -8.117 4.328 1.00 88.12 77 LEU A C 1
ATOM 606 O O . LEU A 1 77 ? 0.411 -8.118 5.414 1.00 88.12 77 LEU A O 1
ATOM 610 N N . MET A 1 78 ? -0.886 -9.149 3.884 1.00 87.88 78 MET A N 1
ATOM 611 C CA . MET A 1 78 ? -1.088 -10.367 4.673 1.00 87.88 78 MET A CA 1
ATOM 612 C C . MET A 1 78 ? 0.225 -11.054 5.049 1.00 87.88 78 MET A C 1
ATOM 614 O O . MET A 1 78 ? 0.393 -11.487 6.186 1.00 87.88 78 MET A O 1
ATOM 618 N N . SER A 1 79 ? 1.169 -11.163 4.110 1.00 84.62 79 SER A N 1
ATOM 619 C CA . SER A 1 79 ? 2.464 -11.798 4.384 1.00 84.62 79 SER A CA 1
ATOM 620 C C . SER A 1 79 ? 3.491 -10.842 4.987 1.00 84.62 79 SER A C 1
ATOM 622 O O . SER A 1 79 ? 4.547 -11.294 5.430 1.00 84.62 79 SER A O 1
ATOM 624 N N . GLY A 1 80 ? 3.229 -9.531 4.954 1.00 85.12 80 GLY A N 1
ATOM 625 C CA . GLY A 1 80 ? 4.167 -8.500 5.393 1.00 85.12 80 GLY A CA 1
ATOM 626 C C . GLY A 1 80 ? 5.516 -8.571 4.673 1.00 85.12 80 GLY A C 1
ATOM 627 O O . GLY A 1 80 ? 6.538 -8.210 5.250 1.00 85.12 80 GLY A O 1
ATOM 628 N N . SER A 1 81 ? 5.556 -9.082 3.439 1.00 84.31 81 SER A N 1
ATOM 629 C CA . SER A 1 81 ? 6.811 -9.348 2.732 1.00 84.31 81 SER A CA 1
ATOM 630 C C . SER A 1 81 ? 6.876 -8.676 1.366 1.00 84.31 81 SER A C 1
ATOM 632 O O . SER A 1 81 ? 5.939 -8.711 0.565 1.00 84.31 81 SER A O 1
ATOM 634 N N . TRP A 1 82 ? 8.021 -8.045 1.101 1.00 86.44 82 TRP A N 1
ATOM 635 C CA . TRP A 1 82 ? 8.332 -7.452 -0.191 1.00 86.44 82 TRP A CA 1
ATOM 636 C C . TRP A 1 82 ? 8.836 -8.528 -1.148 1.00 86.44 82 TRP A C 1
ATOM 638 O O . TRP A 1 82 ? 9.825 -9.208 -0.879 1.00 86.44 82 TRP A O 1
ATOM 648 N N . LYS A 1 83 ? 8.195 -8.634 -2.306 1.00 87.38 83 LYS A N 1
ATOM 649 C CA . LYS A 1 83 ? 8.631 -9.475 -3.414 1.00 87.38 83 LYS A CA 1
ATOM 650 C C . LYS A 1 83 ? 9.117 -8.594 -4.555 1.00 87.38 83 LYS A C 1
ATOM 652 O O . LYS A 1 83 ? 8.388 -7.723 -5.033 1.00 87.38 83 LYS A O 1
ATOM 657 N N . LYS A 1 84 ? 10.348 -8.830 -5.009 1.00 84.44 84 LYS A N 1
ATOM 658 C CA . LYS A 1 84 ? 10.847 -8.240 -6.253 1.00 84.44 84 LYS A CA 1
ATOM 659 C C . LYS A 1 84 ? 10.085 -8.865 -7.415 1.00 84.44 84 LYS A C 1
ATOM 661 O O . LYS A 1 84 ? 9.954 -10.087 -7.487 1.00 84.44 84 LYS A O 1
ATOM 666 N N . ILE A 1 85 ? 9.577 -8.022 -8.297 1.00 81.62 85 ILE A N 1
ATOM 667 C CA . ILE A 1 85 ? 8.994 -8.463 -9.554 1.00 81.62 85 ILE A CA 1
ATOM 668 C C . ILE A 1 85 ? 9.941 -8.036 -10.667 1.00 81.62 85 ILE A C 1
ATOM 670 O O . ILE A 1 85 ? 10.049 -6.860 -11.012 1.00 81.62 85 ILE A O 1
ATOM 674 N N . ASP A 1 86 ? 10.688 -9.019 -11.159 1.00 65.50 86 ASP A N 1
ATOM 675 C CA . ASP A 1 86 ? 11.543 -8.867 -12.325 1.00 65.50 86 ASP A CA 1
ATOM 676 C C . ASP A 1 86 ? 10.687 -9.114 -13.570 1.00 65.50 86 ASP A C 1
ATOM 678 O O . ASP A 1 86 ? 9.974 -10.113 -13.649 1.00 65.50 86 ASP A O 1
ATOM 682 N N . ASN A 1 87 ? 10.758 -8.177 -14.517 1.00 55.88 87 ASN A N 1
ATOM 683 C CA . ASN A 1 87 ? 9.977 -8.080 -15.755 1.00 55.88 87 ASN A CA 1
ATOM 684 C C . ASN A 1 87 ? 8.567 -7.492 -15.609 1.00 55.88 87 ASN A C 1
ATOM 686 O O . ASN A 1 87 ? 7.564 -8.201 -15.576 1.00 55.88 87 ASN A O 1
ATOM 690 N N . HIS A 1 88 ? 8.483 -6.167 -15.721 1.00 53.59 88 HIS A N 1
ATOM 691 C CA . HIS A 1 88 ? 7.372 -5.580 -16.463 1.00 53.59 88 HIS A CA 1
ATOM 692 C C . HIS A 1 88 ? 7.820 -5.372 -17.914 1.00 53.59 88 HIS A C 1
ATOM 694 O O . HIS A 1 88 ? 8.855 -4.733 -18.124 1.00 53.59 88 HIS A O 1
ATOM 700 N N . PRO A 1 89 ? 7.076 -5.855 -18.930 1.00 45.22 89 PRO A N 1
ATOM 701 C CA . PRO A 1 89 ? 7.241 -5.316 -20.268 1.00 45.22 89 PRO A CA 1
ATOM 702 C C . PRO A 1 89 ? 6.965 -3.818 -20.166 1.00 45.22 89 PRO A C 1
ATOM 704 O O . PRO A 1 89 ? 5.987 -3.382 -19.560 1.00 45.22 89 PRO A O 1
ATOM 707 N N . CYS A 1 90 ? 7.880 -3.024 -20.694 1.00 47.56 90 CYS A N 1
ATOM 708 C CA . CYS A 1 90 ? 7.889 -1.578 -20.582 1.00 47.56 90 CYS A CA 1
ATOM 709 C C . CYS A 1 90 ? 6.686 -0.949 -21.321 1.00 47.56 90 CYS A C 1
ATOM 711 O O . CYS A 1 90 ? 6.847 -0.398 -22.404 1.00 47.56 90 CYS A O 1
ATOM 713 N N . GLY A 1 91 ? 5.482 -0.996 -20.757 1.00 42.19 91 GLY A N 1
ATOM 714 C CA . GLY A 1 91 ? 4.357 -0.129 -21.110 1.00 42.19 91 GLY A CA 1
ATOM 715 C C . GLY A 1 91 ? 4.060 0.705 -19.869 1.00 42.19 91 GLY A C 1
ATOM 716 O O . GLY A 1 91 ? 3.651 0.162 -18.860 1.00 42.19 91 GLY A O 1
ATOM 717 N N . PHE A 1 92 ? 4.352 1.997 -19.775 1.00 38.88 92 PHE A N 1
ATOM 718 C CA . PHE A 1 92 ? 4.159 3.044 -20.758 1.00 38.88 92 PHE A CA 1
ATOM 719 C C . PHE A 1 92 ? 5.359 3.988 -20.774 1.00 38.88 92 PHE A C 1
ATOM 721 O O . PHE A 1 92 ? 5.762 4.555 -19.757 1.00 38.88 92 PHE A O 1
ATOM 728 N N . ARG A 1 93 ? 5.899 4.226 -21.968 1.00 40.47 93 ARG A N 1
ATOM 729 C CA . ARG A 1 93 ? 6.844 5.309 -22.232 1.00 40.47 93 ARG A CA 1
ATOM 730 C C . ARG A 1 93 ? 6.072 6.627 -22.361 1.00 40.47 93 ARG A C 1
ATOM 732 O O . ARG A 1 93 ? 6.129 7.265 -23.404 1.00 40.47 93 ARG A O 1
ATOM 739 N N . ASN A 1 94 ? 5.357 7.052 -21.319 1.00 34.47 94 ASN A N 1
ATOM 740 C CA . ASN A 1 94 ? 4.835 8.417 -21.291 1.00 34.47 94 ASN A CA 1
ATOM 741 C C . ASN A 1 94 ? 5.986 9.348 -20.916 1.00 34.47 94 ASN A C 1
ATOM 743 O O . ASN A 1 94 ? 6.268 9.607 -19.747 1.00 34.47 94 ASN A O 1
ATOM 747 N N . LYS A 1 95 ? 6.691 9.822 -21.954 1.00 38.91 95 LYS A N 1
ATOM 748 C CA . LYS A 1 95 ? 7.427 11.083 -21.872 1.00 38.91 95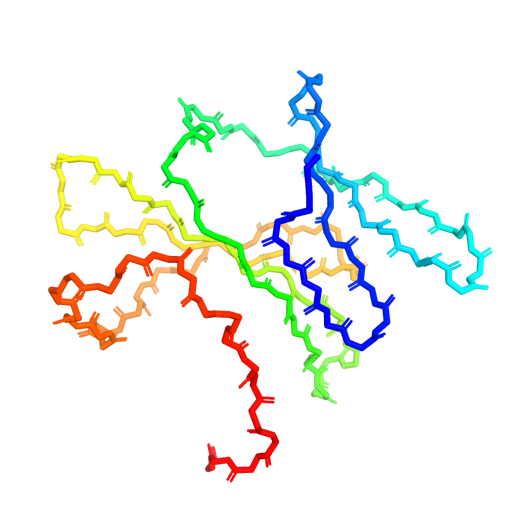 LYS A CA 1
ATOM 749 C C . LYS A 1 95 ? 6.459 12.116 -21.289 1.00 38.91 95 LYS A C 1
ATOM 751 O O . LYS A 1 95 ? 5.399 12.343 -21.860 1.00 38.91 95 LYS A O 1
ATOM 756 N N . THR A 1 96 ? 6.850 12.697 -20.157 1.00 42.88 96 THR A N 1
ATOM 757 C CA . THR A 1 96 ? 6.242 13.883 -19.536 1.00 42.88 96 THR A CA 1
ATOM 758 C C . THR A 1 96 ? 4.730 13.813 -19.318 1.00 42.88 96 THR A C 1
ATOM 760 O O . THR A 1 96 ? 3.953 14.328 -20.114 1.00 42.88 96 THR A O 1
ATOM 763 N N . ILE A 1 97 ? 4.320 13.294 -18.161 1.00 37.69 97 ILE A N 1
ATOM 764 C CA . ILE A 1 97 ? 3.119 13.799 -17.489 1.00 37.69 97 ILE A CA 1
ATOM 765 C C . ILE A 1 97 ? 3.614 14.365 -16.154 1.00 37.69 97 ILE A C 1
ATOM 767 O O . ILE A 1 97 ? 4.148 13.595 -15.355 1.00 37.69 97 ILE A O 1
ATOM 771 N N . PRO A 1 98 ? 3.536 15.687 -15.907 1.00 39.47 98 PRO A N 1
ATOM 772 C CA . PRO A 1 98 ? 3.812 16.215 -14.579 1.00 39.47 98 PRO A CA 1
ATOM 773 C C . PRO A 1 98 ? 2.824 15.536 -13.635 1.00 39.47 98 PRO A C 1
ATOM 775 O O . PRO A 1 98 ? 1.623 15.579 -13.887 1.00 39.47 98 PRO A O 1
ATOM 778 N N . CYS A 1 99 ? 3.328 14.846 -12.613 1.00 43.16 99 CYS A N 1
ATOM 779 C CA . CYS A 1 99 ? 2.550 14.003 -11.709 1.00 43.16 99 CYS A CA 1
ATOM 780 C C . CYS A 1 99 ? 1.558 14.833 -10.874 1.00 43.16 99 CYS A C 1
ATOM 782 O O . CYS A 1 99 ? 1.753 15.092 -9.693 1.00 43.16 99 CYS A O 1
ATOM 784 N N . LYS A 1 100 ? 0.471 15.244 -11.513 1.00 38.97 100 LYS A N 1
ATOM 785 C CA . LYS A 1 100 ? -0.852 15.455 -10.956 1.00 38.97 100 LYS A CA 1
ATOM 786 C C . LYS A 1 100 ? -1.735 14.611 -11.844 1.00 38.97 100 LYS A C 1
ATOM 788 O O . LYS A 1 100 ? -2.078 15.060 -12.925 1.00 38.97 100 LYS A O 1
ATOM 793 N N . ASN A 1 101 ? -1.953 13.366 -11.450 1.00 36.25 101 ASN A N 1
ATOM 794 C CA . ASN A 1 101 ? -3.204 12.643 -11.639 1.00 36.25 101 ASN A CA 1
ATOM 795 C C . ASN A 1 101 ? -3.039 11.290 -10.955 1.00 36.25 101 ASN A C 1
ATOM 797 O O . ASN A 1 101 ? -2.213 10.466 -11.345 1.00 36.25 101 ASN A O 1
ATOM 801 N N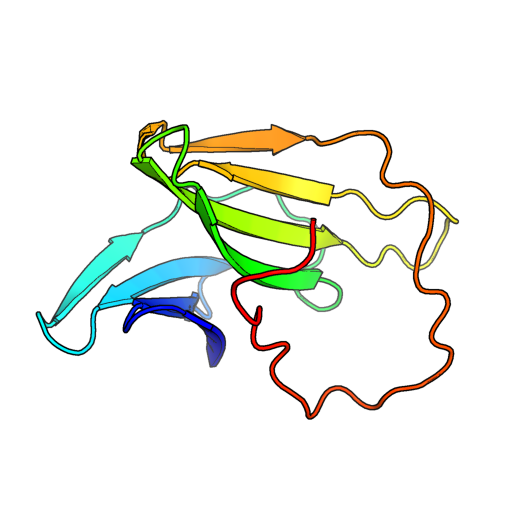 . SER A 1 102 ? -3.808 11.127 -9.881 1.00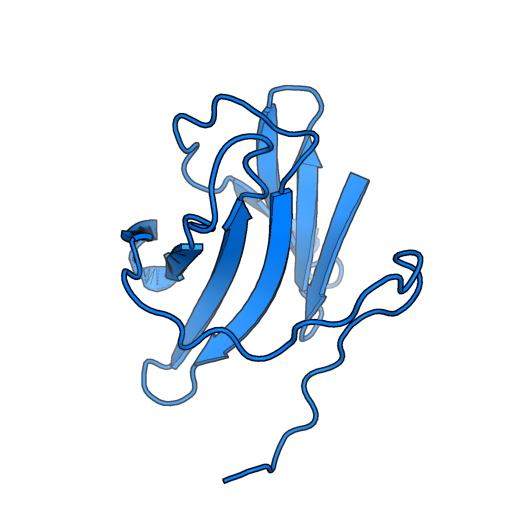 44.72 102 SER A N 1
ATOM 802 C CA . SER A 1 102 ? -4.075 9.848 -9.242 1.00 44.72 102 SER A CA 1
ATOM 803 C C . SER A 1 102 ? -4.486 8.848 -10.322 1.00 44.72 102 SER A C 1
ATOM 805 O O . SER A 1 102 ? -5.447 9.092 -11.053 1.00 44.72 102 SER A O 1
ATOM 807 N N . LEU A 1 103 ? -3.735 7.759 -10.470 1.00 47.94 103 LEU A N 1
ATOM 808 C CA . LEU A 1 103 ? -4.146 6.643 -11.312 1.00 47.94 103 LEU A CA 1
ATOM 809 C C . LEU A 1 103 ? -5.222 5.882 -10.538 1.00 47.94 103 LEU A C 1
ATOM 811 O O . LEU A 1 103 ? -4.916 5.016 -9.722 1.00 47.94 103 LEU A O 1
ATOM 815 N N . SER A 1 104 ? -6.488 6.224 -10.766 1.00 40.72 104 SER A N 1
ATOM 816 C CA . SER A 1 104 ? -7.589 5.375 -10.328 1.00 40.72 104 SER A CA 1
ATOM 817 C C . SER A 1 104 ? -7.592 4.118 -11.197 1.00 40.72 104 SER A C 1
ATOM 819 O O . SER A 1 104 ? -7.833 4.197 -12.404 1.00 40.72 104 SER A O 1
ATOM 821 N N . PHE A 1 105 ? -7.329 2.960 -10.596 1.00 42.28 105 PHE A N 1
ATOM 822 C CA . PHE A 1 105 ? -7.641 1.678 -11.217 1.00 42.28 105 PHE A CA 1
ATOM 823 C C . PHE A 1 105 ? -9.162 1.601 -11.406 1.00 42.28 105 PHE A C 1
ATOM 825 O O . PHE A 1 105 ? -9.915 1.547 -10.434 1.00 42.28 105 PHE A O 1
ATOM 832 N N . VAL A 1 106 ? -9.626 1.641 -12.654 1.00 39.12 106 VAL A N 1
ATOM 833 C CA . VAL A 1 106 ? -11.029 1.375 -12.983 1.00 39.12 106 VAL A CA 1
ATOM 834 C C . VAL A 1 106 ? -11.181 -0.141 -13.048 1.00 39.12 106 VAL A C 1
ATOM 836 O O . VAL A 1 106 ? -10.497 -0.802 -13.827 1.00 39.12 106 VAL A O 1
ATOM 839 N N . ARG A 1 107 ? -12.045 -0.705 -12.197 1.00 36.31 107 ARG A N 1
ATOM 840 C CA . ARG A 1 107 ? -12.410 -2.125 -12.255 1.00 36.31 107 ARG A CA 1
ATOM 841 C C . ARG A 1 107 ? -12.960 -2.440 -13.655 1.00 36.31 107 ARG A C 1
ATOM 843 O O . ARG A 1 107 ? -13.960 -1.847 -14.047 1.00 36.31 107 ARG A O 1
ATOM 850 N N . GLY A 1 108 ? -12.331 -3.375 -14.374 1.00 41.56 108 GLY A N 1
ATOM 851 C CA . GLY A 1 108 ? -12.891 -3.973 -15.595 1.00 41.56 108 GLY A CA 1
ATOM 852 C C . GLY A 1 108 ? -12.104 -3.784 -16.898 1.00 41.56 108 GLY A C 1
ATOM 853 O O . GLY A 1 108 ? -12.696 -3.389 -17.897 1.00 41.56 108 GLY A O 1
ATOM 854 N N . ALA A 1 109 ? -10.812 -4.120 -16.937 1.00 35.75 109 ALA A N 1
ATOM 855 C CA . ALA A 1 109 ? -10.112 -4.317 -18.209 1.00 35.75 109 ALA A CA 1
ATOM 856 C C . ALA A 1 109 ? -9.262 -5.600 -18.173 1.00 35.75 109 ALA A C 1
ATOM 858 O O . ALA A 1 109 ? -8.111 -5.559 -17.750 1.00 35.75 109 ALA A O 1
ATOM 859 N N . PHE A 1 110 ? -9.913 -6.669 -18.655 1.00 42.34 110 PHE A N 1
ATOM 860 C CA . PHE A 1 110 ? -9.450 -8.002 -19.084 1.00 42.34 110 PHE A CA 1
ATOM 861 C C . PHE A 1 110 ? -8.819 -8.932 -18.043 1.00 42.34 110 PHE A C 1
ATOM 863 O O . PHE A 1 110 ? -7.684 -8.675 -17.592 1.00 42.34 110 PHE A O 1
#

Sequence (110 aa):
MILCCYDGLALLWCPRGDHLLWNPSTNESVQLPNHETTSLFSSTYGLGYDSISDDYKILRVEHISNGPERPTKILALMSGSWKKIDNHPCGFRNKTIPCKNSLSFVRGAF

Radius of gyration: 14.4 Å; Cα contacts (8 Å, |Δi|>4): 163; chains: 1; bounding box: 34×30×35 Å

Foldseek 3Di:
DFQADDPQWTWDADPVQWIKIARPVVRDIDTADRDPDPDPPFKHKDWDADPVVRWIKIWIWGDDPPDPDTFIWIQTPVVSDIDTDDDDPDPDPPDDDPPDDHPPDDPDDD

Solvent-accessible surface area (backbone atoms only — not comparable to full-atom values): 7109 Å² total; per-residue (Å²): 88,80,64,38,65,46,96,74,34,34,36,32,49,43,96,89,76,44,41,34,43,33,31,76,89,78,71,48,70,46,77,49,78,80,68,98,68,96,60,80,92,36,54,51,59,44,55,48,75,41,79,89,78,74,33,48,33,38,41,37,40,40,59,53,95,86,55,96,66,56,62,30,36,37,31,37,58,86,75,65,43,79,43,78,52,84,82,72,80,88,78,75,86,69,78,84,70,78,93,76,72,85,83,74,83,70,92,84,81,133

InterPro domains:
  IPR013187 F-box associated beta-propeller, type 3 [PF08268] (19-86)
  IPR017451 F-box associated beta-propeller domain [TIGR01640] (17-91)

Mean predicted aligned error: 11.36 Å

=== Feature glossary ===
A reading guide for the features in this record.

Start from the sequence.

  · Sequence gives the chain of amino acids in standard one-letter code (A=alanine, C=cysteine, …, Y=tyrosine), read N→C. It is the only feature that is directly encoded by the gene; all structural features are derived from the folded form of this sequence.

Fold it, and you get atomic coordinates and the backbone conformation that goes with them.

  · Structure coordinates are given as an mmCIF _atom_site loop: one row per atom with element, residue name, chain id, sequence number, and x/y/z position in Å. Only the four main-chain atoms per residue are included here; side chains are omitted to keep the record compact.

  · Backbone dihedral angles. Every residue except chain termini has a φ (preceding-C → N → Cα → C) and a ψ (N → Cα → C → next-N). They are reported in degrees following the IUPAC sign convention. Secondary structure is essentially a statement about which (φ, ψ) basin each residue occupies.

  · Eight-state secondary structure (DSSP): H is the canonical α-helix, G the tighter 3₁₀-helix, I the wider π-helix; E/B are β-structure, T and S are turns and bends, and '-' is everything else. DSSP derives these from the pattern of main-chain N–H···O=C hydrogen bonds, not from the sequence.

  · SS3 is a coarse helix/strand/coil call (letters a/b/c) made by the P-SEA algorithm from inter-Cα distances and dihedrals. It is less detailed than DSSP but needs only Cα positions.

Summarize the fold with a handful of shape descriptors and a per-residue structural alphabet.

  · Radius of gyration (Rg) is the root-mean-square distance of Cα atoms from their centroid — a single number for overall size and compactness. A globular domain of N residues has Rg ≈ 2.2·N^0.38 Å; an extended or disordered chain has a much larger Rg. The Cα contact count is the number of residue pairs whose Cα atoms are within 8 Å and are more than four positions apart in sequence — a standard proxy for tertiary packing density. The bounding box is the smallest axis-aligned box enclosing all Cα atoms.

  · 3Di is Foldseek's structural alphabet. Each residue is assigned one of twenty discrete states based on how its Cα sits relative to its spatial (not sequential) neighbors. Aligning 3Di strings finds structural homologs roughly as well as full 3D superposition, but orders of magnitude faster.

  · Solvent-accessible surface area (SASA) is the area in Å² traced out by the centre of a 1.4 Å probe sphere (a water molecule) rolled over the protein's van der Waals surface (Shrake–Rupley / Lee–Richards construction). Buried residues have near-zero SASA; fully exposed residues can exceed 200 Å². The total SASA scales roughly with the number of surface residues.

Ask how reliable the model is.

  · For AlphaFold models, the B-factor field carries pLDDT — the model's own estimate of local accuracy on a 0–100 scale. Regions with pLDDT<50 should be treated as essentially unmodeled; they often correspond to intrinsically disordered segments.

  · For experimental (PDB) structures, the B-factor (temperature factor) quantifies the positional spread of each atom in the crystal — a combination of thermal vibration and static disorder — in units of Å². High B-factors mark flexible loops or poorly resolved regions; low B-factors mark the rigid, well-ordered core.

  · Predicted Aligned Error (PAE) is an AlphaFold confidence matrix: entry (i, j) is the expected error in the position of residue j, in ångströms, when the prediction is superimposed on the true structure at residue i. Low PAE within a block of residues means that block is internally rigid and well-predicted; high PAE between two blocks means their relative placement is uncertain even if each block individually is confident.

Place it in context: what it resembles, what it is annotated as, and how it looks.

  · Structural nearest neighbors (via Foldseek easy-search vs the PDB). Reported per hit: target PDB id, E-value, and alignment TM-score. A TM-score above ~0.5 is the conventional threshold for 'same fold'.

  · Functional annotations link the protein to curated databases. InterPro entries identify conserved domains and families by matching the sequence against member-database signatures (Pfam, PROSITE, CDD, …). Gene Ontology (GO) terms describe molecular function, biological process, and cellular component in a controlled vocabulary. CATH places the structure in a hierarchical fold classification (Class/Architecture/Topology/Homologous-superfamily). The organism is the source species.

  · The contact map is a binary N×N matrix image: pixel (i, j) is dark where Cα_i and Cα_j are within 8 Å and |i−j|>4. Because the |i−j|>4 filter removes local helical contacts, off-diagonal stripes parallel to the main diagonal indicate parallel β-sheets; stripes perpendicular to it indicate antiparallel β-sheets. The Ramachandran plot scatters every residue's (φ, ψ) pair against the sterically allowed regions. The PAE heatmap renders the predicted-aligned-error matrix.

  · Six rendered views show the 3D structure from the faces of a cube — i.e. along ±x, ±y, ±z. Rendering representation is drawn randomly per protein from cartoon (secondary-structure ribbons), sticks (backbone bonds), or molecular surface; coloring is either N→C rainbow (blue at the N-terminus through red at the C-terminus) or one color per chain.